Protein AF-A0A8H6IZZ9-F1 (afdb_monomer_lite)

InterPro domains:
  IPR001260 Coproporphyrinogen III oxidase, aerobic [PF01218] (2-75)
  IPR001260 Coproporphyrinogen III oxidase, aerobic [PR00073] (6-33)
  IPR001260 Coproporphyrinogen III oxidase, aerobic [PR00073] (35-61)
  IPR001260 Coproporphyrinogen III oxidase, aerobic [PTHR10755] (1-76)
  IPR036406 Oxygen-dependent coproporphyrinogen III oxidase superfamily [G3DSA:3.40.1500.10] (1-76)
  IPR036406 Oxygen-dependent coproporphyrinogen III oxidase superfamily [SSF102886] (1-76)

Foldseek 3Di:
DVVVLLVQAVLVVVVCCLVPPDPQLVVQVPDPPRDNCVSCVSRDPGHDDDDCDDQDDCPDPSNVVVVCVVPPDDDD

Sequence (76 aa):
DQEKEWQQVRRGRYVEFNLVYDRGTAFGLNVPGSRVESILISLPVTAQWRYMHDEPEAESREGKLLAVLRNPKEWV

Structure (mmCIF, N/CA/C/O backbone):
data_AF-A0A8H6IZZ9-F1
#
_entry.id   AF-A0A8H6IZZ9-F1
#
loop_
_atom_site.group_PDB
_atom_site.id
_atom_site.type_symbol
_atom_site.label_atom_id
_atom_site.label_alt_id
_atom_site.label_comp_id
_atom_site.label_asym_id
_atom_site.label_entity_id
_atom_site.label_seq_id
_atom_site.pdbx_PDB_ins_code
_atom_site.Cartn_x
_atom_site.Cartn_y
_atom_site.Cartn_z
_atom_site.occupancy
_atom_site.B_iso_or_equiv
_atom_site.auth_seq_id
_atom_site.auth_comp_id
_atom_site.auth_asym_id
_atom_site.auth_atom_id
_atom_site.pdbx_PDB_model_num
ATOM 1 N N . ASP A 1 1 ? -7.514 9.203 14.317 1.00 84.75 1 ASP A N 1
ATOM 2 C CA . ASP A 1 1 ? -6.081 8.934 14.056 1.00 84.75 1 ASP A CA 1
ATOM 3 C C . ASP A 1 1 ? -5.756 7.460 13.853 1.00 84.75 1 ASP A C 1
ATOM 5 O O . ASP A 1 1 ? -5.229 7.132 12.799 1.00 84.75 1 ASP A O 1
ATOM 9 N N . GLN A 1 2 ? -6.155 6.554 14.751 1.00 90.19 2 GLN A N 1
ATOM 10 C CA . GLN A 1 2 ? -5.872 5.110 14.618 1.00 90.19 2 GLN A CA 1
ATOM 11 C C . GLN A 1 2 ? -6.353 4.486 13.292 1.00 90.19 2 GLN A C 1
ATOM 13 O O . GLN A 1 2 ? -5.575 3.832 12.605 1.00 90.19 2 GLN A O 1
ATOM 18 N N . GLU A 1 3 ? -7.591 4.756 12.857 1.00 94.25 3 GLU A N 1
ATOM 19 C CA . GLU A 1 3 ? -8.087 4.259 11.559 1.00 94.25 3 GLU A CA 1
ATOM 20 C C . GLU A 1 3 ? -7.278 4.811 10.369 1.00 94.25 3 GLU A C 1
ATOM 22 O O . GLU A 1 3 ? -7.111 4.145 9.343 1.00 94.25 3 GLU A O 1
ATOM 27 N N . LYS A 1 4 ? -6.749 6.038 10.496 1.00 95.25 4 LYS A N 1
ATOM 28 C CA . LYS A 1 4 ? -5.911 6.653 9.465 1.00 95.25 4 LYS A CA 1
ATOM 29 C C . LYS A 1 4 ? -4.557 5.962 9.399 1.00 95.25 4 LYS A C 1
ATOM 31 O O . LYS A 1 4 ? -4.119 5.644 8.297 1.00 95.25 4 LYS A O 1
ATOM 36 N N . GLU A 1 5 ? -3.928 5.696 10.539 1.00 93.81 5 GLU A N 1
ATOM 37 C CA . GLU A 1 5 ? -2.690 4.912 10.610 1.00 93.81 5 GLU A CA 1
ATOM 38 C C . GLU A 1 5 ? -2.892 3.507 10.038 1.00 93.81 5 GLU A C 1
ATOM 40 O O . GLU A 1 5 ? -2.128 3.075 9.173 1.00 93.81 5 GLU A O 1
ATOM 45 N N . TRP A 1 6 ? -3.981 2.833 10.417 1.00 94.69 6 TRP A N 1
ATOM 46 C CA . TRP A 1 6 ? -4.335 1.528 9.864 1.00 94.69 6 TRP A CA 1
ATOM 47 C C . TRP A 1 6 ? -4.466 1.571 8.336 1.00 94.69 6 TRP A C 1
ATOM 49 O O . TRP A 1 6 ? -3.886 0.743 7.626 1.00 94.69 6 TRP A O 1
ATOM 59 N N . GLN A 1 7 ? -5.156 2.583 7.798 1.00 96.69 7 GLN A N 1
ATOM 60 C CA . GLN A 1 7 ? -5.241 2.806 6.354 1.00 96.69 7 GLN A CA 1
ATOM 61 C C . GLN A 1 7 ? -3.850 2.961 5.717 1.00 96.69 7 GLN A C 1
ATOM 63 O O . GLN A 1 7 ? -3.617 2.408 4.641 1.00 96.69 7 GLN A O 1
ATOM 68 N N . GLN A 1 8 ? -2.931 3.702 6.342 1.00 97.50 8 GLN A N 1
ATOM 69 C CA . GLN A 1 8 ? -1.574 3.899 5.817 1.00 97.50 8 GLN A CA 1
ATOM 70 C C . GLN A 1 8 ? -0.777 2.591 5.765 1.00 97.50 8 GLN A C 1
ATOM 72 O O . GLN A 1 8 ? -0.105 2.327 4.766 1.00 97.50 8 GLN A O 1
ATOM 77 N N . VAL A 1 9 ? -0.913 1.741 6.782 1.00 96.19 9 VAL A N 1
ATOM 78 C CA . VAL A 1 9 ? -0.288 0.410 6.823 1.00 96.19 9 VAL A CA 1
ATOM 79 C C . VAL A 1 9 ? -0.869 -0.505 5.744 1.00 96.19 9 VAL A C 1
ATOM 81 O O . VAL A 1 9 ? -0.133 -1.181 5.022 1.00 96.19 9 VAL A O 1
ATOM 84 N N . ARG A 1 10 ? -2.194 -0.491 5.554 1.00 96.88 10 ARG A N 1
ATOM 85 C CA . ARG A 1 10 ? -2.842 -1.253 4.475 1.00 96.88 10 ARG A CA 1
ATOM 86 C C . ARG A 1 10 ? -2.429 -0.773 3.084 1.00 96.88 10 ARG A C 1
ATOM 88 O O . ARG A 1 10 ? -2.252 -1.601 2.193 1.00 96.88 10 ARG A O 1
ATOM 95 N N . ARG A 1 11 ? -2.228 0.534 2.907 1.00 98.12 11 ARG A N 1
ATOM 96 C CA . ARG A 1 11 ? -1.661 1.114 1.681 1.00 98.12 11 ARG A CA 1
ATOM 97 C C . ARG A 1 11 ? -0.221 0.665 1.444 1.00 98.12 11 ARG A C 1
ATOM 99 O O . ARG A 1 11 ? 0.105 0.351 0.306 1.00 98.12 11 ARG A O 1
ATOM 106 N N . GLY A 1 12 ? 0.593 0.531 2.493 1.00 97.81 12 GLY A N 1
ATOM 107 C CA . GLY A 1 12 ? 1.931 -0.069 2.400 1.00 97.81 12 GLY A CA 1
ATOM 108 C C . GLY A 1 12 ? 1.896 -1.482 1.808 1.00 97.81 12 GLY A C 1
ATOM 109 O O . GLY A 1 12 ? 2.617 -1.772 0.858 1.00 97.81 12 GLY A O 1
ATOM 110 N N . ARG A 1 13 ? 0.959 -2.330 2.261 1.00 97.19 13 ARG A N 1
ATOM 111 C CA . ARG A 1 13 ? 0.750 -3.675 1.681 1.00 97.19 13 ARG A CA 1
ATOM 112 C C . ARG A 1 13 ? 0.312 -3.649 0.213 1.00 97.19 13 ARG A C 1
ATOM 114 O O . ARG A 1 13 ? 0.700 -4.523 -0.554 1.00 97.19 13 ARG A O 1
ATOM 121 N N . TYR A 1 14 ? -0.478 -2.656 -0.193 1.00 98.12 14 TYR A N 1
ATOM 122 C CA . TYR A 1 14 ? -0.862 -2.481 -1.598 1.00 98.12 14 TYR A CA 1
ATOM 123 C C . TYR A 1 14 ? 0.341 -2.096 -2.472 1.00 98.12 14 TYR A C 1
ATOM 125 O O . TYR A 1 14 ? 0.508 -2.635 -3.566 1.00 98.12 14 TYR A O 1
ATOM 133 N N . VAL A 1 15 ? 1.206 -1.209 -1.971 1.00 98.50 15 VAL A N 1
ATOM 134 C CA . VAL A 1 15 ? 2.461 -0.833 -2.639 1.00 98.50 15 VAL A CA 1
ATOM 135 C C . VAL 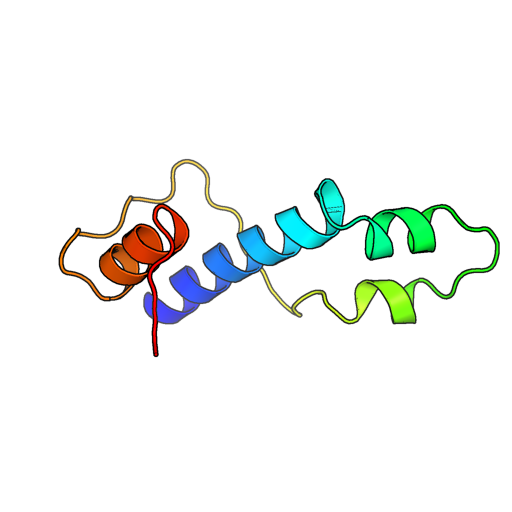A 1 15 ? 3.388 -2.042 -2.775 1.00 98.50 15 VAL A C 1
ATOM 137 O O . VAL A 1 15 ? 3.894 -2.284 -3.866 1.00 98.50 15 VAL A O 1
ATOM 140 N N . GLU A 1 16 ? 3.559 -2.838 -1.714 1.00 98.12 16 GLU A N 1
ATOM 141 C CA . GLU A 1 16 ? 4.344 -4.083 -1.758 1.00 98.12 16 GLU A CA 1
ATOM 142 C C . GLU A 1 16 ? 3.850 -5.024 -2.859 1.00 98.12 16 GLU A C 1
ATOM 144 O O . GLU A 1 16 ? 4.651 -5.529 -3.640 1.00 98.12 16 GLU A O 1
ATOM 149 N N . PHE A 1 17 ? 2.532 -5.219 -2.971 1.00 98.12 17 PHE A N 1
ATOM 150 C CA . PHE A 1 17 ? 1.970 -6.059 -4.024 1.00 98.12 17 PHE A CA 1
ATOM 151 C C . PHE A 1 17 ? 2.311 -5.547 -5.428 1.00 98.12 17 PHE A C 1
ATOM 153 O O . PHE A 1 17 ? 2.819 -6.312 -6.246 1.00 98.12 17 PHE A O 1
ATOM 160 N N . ASN A 1 18 ? 2.076 -4.259 -5.694 1.00 98.06 18 ASN A N 1
ATOM 161 C CA . ASN A 1 18 ? 2.307 -3.675 -7.018 1.00 98.06 18 ASN A CA 1
ATOM 162 C C . ASN A 1 18 ? 3.791 -3.694 -7.409 1.00 98.06 18 ASN A C 1
ATOM 164 O O . ASN A 1 18 ? 4.118 -3.965 -8.558 1.00 98.06 18 ASN A O 1
ATOM 168 N N . LEU A 1 19 ? 4.700 -3.425 -6.470 1.00 97.44 19 LEU A N 1
ATOM 169 C CA . LEU A 1 19 ? 6.128 -3.343 -6.783 1.00 97.44 19 LEU A CA 1
ATOM 170 C C . LEU A 1 19 ? 6.829 -4.706 -6.820 1.00 97.44 19 LEU A C 1
ATOM 172 O O . LEU A 1 19 ? 7.825 -4.842 -7.525 1.00 97.44 19 LEU A O 1
ATOM 176 N N . VAL A 1 20 ? 6.345 -5.701 -6.068 1.00 97.75 20 VAL A N 1
ATOM 177 C CA . VAL A 1 20 ? 7.028 -7.002 -5.929 1.00 97.75 20 VAL A CA 1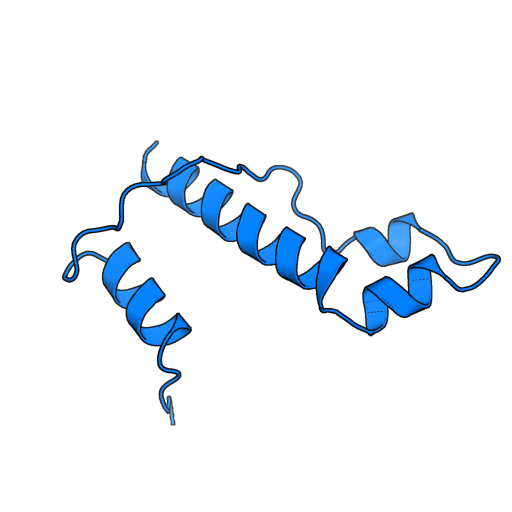
ATOM 178 C C . VAL A 1 20 ? 6.360 -8.107 -6.744 1.00 97.75 20 VAL A C 1
ATOM 180 O O . VAL A 1 20 ? 7.056 -8.938 -7.324 1.00 97.75 20 VAL A O 1
ATOM 183 N N . TYR A 1 21 ? 5.026 -8.145 -6.784 1.00 97.44 21 TYR A N 1
ATOM 184 C CA . TYR A 1 21 ? 4.282 -9.295 -7.311 1.00 97.44 21 TYR A CA 1
ATOM 185 C C . TYR A 1 21 ? 3.491 -8.994 -8.586 1.00 97.44 21 TYR A C 1
ATOM 187 O O . TYR A 1 21 ? 3.233 -9.914 -9.368 1.00 97.44 21 TYR A O 1
ATOM 195 N N . ASP A 1 22 ? 3.095 -7.741 -8.821 1.00 98.00 22 ASP A N 1
ATOM 196 C CA . ASP A 1 22 ? 2.318 -7.404 -10.009 1.00 98.00 22 ASP A CA 1
ATOM 197 C C . ASP A 1 22 ? 3.167 -7.476 -11.286 1.00 98.00 22 ASP A C 1
ATOM 199 O O . ASP A 1 22 ? 4.059 -6.664 -11.547 1.00 98.00 22 ASP A O 1
ATOM 203 N N . ARG A 1 23 ? 2.835 -8.458 -12.129 1.00 97.06 23 ARG A N 1
ATOM 204 C CA . ARG A 1 23 ? 3.509 -8.685 -13.411 1.00 97.06 23 ARG A CA 1
ATOM 205 C C . ARG A 1 23 ? 3.334 -7.511 -14.372 1.00 97.06 23 ARG A C 1
ATOM 207 O O . ARG A 1 23 ? 4.238 -7.270 -15.167 1.00 97.06 23 ARG A O 1
ATOM 214 N N . GLY A 1 24 ? 2.204 -6.801 -14.318 1.00 96.19 24 GLY A N 1
ATOM 215 C CA . GLY A 1 24 ? 1.935 -5.658 -15.195 1.00 96.19 24 GLY A CA 1
ATOM 216 C C . GLY A 1 24 ? 2.860 -4.483 -14.894 1.00 96.19 24 GLY A C 1
ATOM 217 O O . GLY A 1 24 ? 3.524 -3.968 -15.796 1.00 96.19 24 GLY A O 1
ATOM 218 N N . THR A 1 25 ? 2.969 -4.125 -13.615 1.00 97.00 25 THR A N 1
ATOM 219 C CA . THR A 1 25 ? 3.904 -3.108 -13.123 1.00 97.00 25 THR A CA 1
ATOM 220 C C . THR A 1 25 ? 5.347 -3.491 -13.440 1.00 97.00 25 THR A C 1
ATOM 222 O O . THR A 1 25 ? 6.071 -2.697 -14.042 1.00 97.00 25 THR A O 1
ATOM 225 N N . ALA A 1 26 ? 5.755 -4.725 -13.123 1.00 96.38 26 ALA A N 1
ATOM 226 C CA . ALA A 1 26 ? 7.105 -5.201 -13.414 1.00 96.38 26 ALA A CA 1
ATOM 227 C C . ALA A 1 26 ? 7.427 -5.140 -14.916 1.00 96.38 26 ALA A C 1
ATOM 229 O O . ALA A 1 26 ? 8.485 -4.649 -15.303 1.00 96.38 26 ALA A O 1
ATOM 230 N N . PHE A 1 27 ? 6.517 -5.596 -15.778 1.00 96.62 27 PHE A N 1
ATOM 231 C CA . PHE A 1 27 ? 6.700 -5.520 -17.225 1.00 96.62 27 PHE A CA 1
ATOM 232 C C . PHE A 1 27 ? 6.827 -4.071 -17.706 1.00 96.62 27 PHE A C 1
ATOM 234 O O . PHE A 1 27 ? 7.797 -3.742 -18.385 1.00 96.62 27 PHE A O 1
ATOM 241 N N . GLY A 1 28 ? 5.901 -3.192 -17.310 1.00 95.94 28 GLY A N 1
ATOM 242 C CA . GLY A 1 28 ? 5.914 -1.787 -17.718 1.00 95.94 28 GLY A CA 1
ATOM 243 C C . GLY A 1 28 ? 7.208 -1.065 -17.336 1.00 95.94 28 GLY A C 1
ATOM 244 O O . GLY A 1 28 ? 7.738 -0.297 -18.132 1.00 95.94 28 GLY A O 1
ATOM 245 N N . LEU A 1 29 ? 7.755 -1.341 -16.149 1.00 96.06 29 LEU A N 1
ATOM 246 C CA . LEU A 1 29 ? 9.014 -0.736 -15.697 1.00 96.06 29 LEU A CA 1
ATOM 247 C C . LEU A 1 29 ? 10.248 -1.259 -16.450 1.00 96.06 29 LEU A C 1
ATOM 249 O O . LEU A 1 29 ? 11.245 -0.547 -16.536 1.00 96.06 29 LEU A O 1
ATOM 253 N N . ASN A 1 30 ? 10.194 -2.475 -16.999 1.00 96.06 30 ASN A N 1
ATOM 254 C CA . ASN A 1 30 ? 11.314 -3.087 -17.719 1.00 96.06 30 ASN A CA 1
ATOM 255 C C . ASN A 1 30 ? 11.289 -2.829 -19.238 1.00 96.06 30 ASN A C 1
ATOM 257 O O . ASN A 1 30 ? 12.292 -3.074 -19.909 1.00 96.06 30 ASN A O 1
ATOM 261 N N . VAL A 1 31 ? 10.177 -2.342 -19.803 1.00 96.81 31 VAL A N 1
ATOM 262 C CA . VAL A 1 31 ? 10.069 -2.031 -21.239 1.00 96.81 31 VAL A CA 1
ATOM 263 C C . VAL A 1 31 ? 10.649 -0.639 -21.538 1.00 96.81 31 VAL A C 1
ATOM 265 O O . VAL A 1 31 ? 10.135 0.356 -21.014 1.00 96.81 31 VAL A O 1
ATOM 268 N N . PRO A 1 32 ? 11.665 -0.521 -22.419 1.00 94.12 32 PRO A N 1
ATOM 269 C CA . PRO A 1 32 ? 12.229 0.769 -22.812 1.00 94.12 32 PRO A CA 1
ATOM 270 C C . PRO A 1 32 ? 11.185 1.703 -23.435 1.00 94.12 32 PRO A C 1
ATOM 272 O O . PRO A 1 32 ? 10.372 1.284 -24.254 1.00 94.12 32 PRO A O 1
ATOM 275 N N . GLY A 1 33 ? 11.230 2.987 -23.074 1.00 94.12 33 GLY A N 1
ATOM 276 C CA . GLY A 1 33 ? 10.303 4.002 -23.592 1.00 94.12 33 GLY A CA 1
ATOM 277 C C . GLY A 1 33 ? 8.925 4.017 -22.923 1.00 94.12 33 GLY A C 1
ATOM 278 O O . GLY A 1 33 ? 8.074 4.819 -23.308 1.00 94.12 33 GLY A O 1
ATOM 279 N N . SER A 1 34 ? 8.694 3.175 -21.913 1.00 95.44 34 SER A N 1
ATOM 280 C CA . SER A 1 34 ? 7.446 3.190 -21.150 1.00 95.44 34 SER A CA 1
ATOM 281 C C . SER A 1 34 ? 7.280 4.468 -20.332 1.00 95.44 34 SER A C 1
ATOM 283 O O . SER A 1 34 ? 8.230 4.987 -19.744 1.00 95.44 34 SER A O 1
ATOM 285 N N . ARG A 1 35 ? 6.036 4.953 -20.245 1.00 96.62 35 ARG A N 1
ATOM 286 C CA . ARG A 1 35 ? 5.687 6.118 -19.428 1.00 96.62 35 ARG A CA 1
ATOM 287 C C . ARG A 1 35 ? 5.505 5.715 -17.967 1.00 96.62 35 ARG A C 1
ATOM 289 O O . ARG A 1 35 ? 4.453 5.204 -17.582 1.00 96.62 35 ARG A O 1
ATOM 296 N N . VAL A 1 36 ? 6.525 5.974 -17.157 1.00 95.75 36 VAL A N 1
ATOM 297 C CA . VAL A 1 36 ? 6.579 5.569 -15.744 1.00 95.75 36 VAL A CA 1
ATOM 298 C C . VAL A 1 36 ? 5.411 6.137 -14.932 1.00 95.75 36 VAL A C 1
ATOM 300 O O . VAL A 1 36 ? 4.826 5.416 -14.128 1.00 95.75 36 VAL A O 1
ATOM 303 N N . GLU A 1 37 ? 4.986 7.376 -15.176 1.00 95.94 37 GLU A N 1
ATOM 304 C CA . GLU A 1 37 ? 3.872 7.999 -14.445 1.00 95.94 37 GLU A CA 1
ATOM 305 C C . GLU A 1 37 ? 2.534 7.304 -14.712 1.00 95.94 37 GLU A C 1
ATOM 307 O O . GLU A 1 37 ? 1.669 7.264 -13.841 1.00 95.94 37 GLU A O 1
ATOM 312 N N . SER A 1 38 ? 2.364 6.732 -15.908 1.00 96.44 38 SER A N 1
ATOM 313 C CA . SER A 1 38 ? 1.185 5.930 -16.238 1.00 96.44 38 SER A CA 1
ATOM 314 C C . SER A 1 38 ? 1.207 4.568 -15.545 1.00 96.44 38 SER A C 1
ATOM 316 O O . SER A 1 38 ? 0.144 4.045 -15.231 1.00 96.44 38 SER A O 1
ATOM 318 N N . ILE A 1 39 ? 2.391 4.006 -15.286 1.00 96.19 39 ILE A N 1
ATOM 319 C CA . ILE A 1 39 ? 2.547 2.725 -14.583 1.00 96.19 39 ILE A CA 1
ATOM 320 C C . ILE A 1 39 ? 2.311 2.911 -13.081 1.00 96.19 39 ILE A C 1
ATOM 322 O O . ILE A 1 39 ? 1.562 2.158 -12.468 1.00 96.19 39 ILE A O 1
ATOM 326 N N . LEU A 1 40 ? 2.909 3.947 -12.489 1.00 96.94 40 LEU A N 1
ATOM 327 C CA . LEU A 1 40 ? 2.879 4.180 -11.041 1.00 96.94 40 LEU A CA 1
ATOM 328 C C . LEU A 1 40 ? 1.617 4.903 -10.548 1.00 96.94 40 LEU A C 1
ATOM 330 O O . LEU A 1 40 ? 1.513 5.204 -9.360 1.00 96.94 40 LEU A O 1
ATOM 334 N N . ILE A 1 41 ? 0.636 5.153 -11.420 1.00 96.94 41 ILE A N 1
ATOM 335 C CA . ILE A 1 41 ? -0.628 5.812 -11.053 1.00 96.94 41 ILE A CA 1
ATOM 336 C C . ILE A 1 41 ? -1.425 5.030 -9.996 1.00 96.94 41 ILE A C 1
ATOM 338 O O . ILE A 1 41 ? -2.252 5.605 -9.291 1.00 96.94 41 ILE A O 1
ATOM 342 N N . SER A 1 42 ? -1.180 3.720 -9.874 1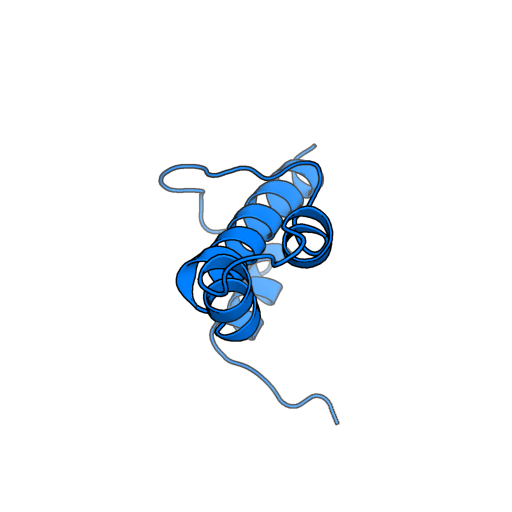.00 94.50 42 SER A N 1
ATOM 343 C CA . SER A 1 42 ? -1.811 2.867 -8.864 1.00 94.50 42 SER A CA 1
ATOM 344 C C . SER A 1 42 ? -1.304 3.144 -7.444 1.00 94.50 42 SER A C 1
ATOM 346 O O . SER A 1 42 ? -1.961 2.744 -6.478 1.00 94.50 42 SER A O 1
ATOM 348 N N . LEU A 1 43 ? -0.158 3.817 -7.285 1.00 97.81 43 LEU A N 1
ATOM 349 C CA . LEU A 1 43 ? 0.433 4.057 -5.976 1.00 97.81 43 LEU A CA 1
ATOM 350 C C . LEU A 1 43 ? -0.341 5.139 -5.200 1.00 97.81 43 LEU A C 1
ATOM 352 O O . LEU A 1 43 ? -0.725 6.172 -5.752 1.00 97.81 43 LEU A O 1
ATOM 356 N N . PRO A 1 44 ? -0.564 4.942 -3.891 1.00 97.94 44 PRO A N 1
ATOM 357 C CA . PRO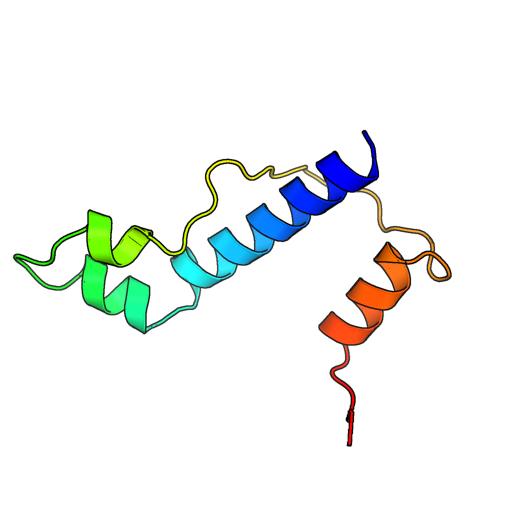 A 1 44 ? -1.207 5.941 -3.057 1.00 97.94 44 PRO A CA 1
ATOM 358 C C . PRO A 1 44 ? -0.274 7.131 -2.792 1.00 97.94 44 PRO A C 1
ATOM 360 O O . PRO A 1 44 ? 0.936 6.972 -2.674 1.00 97.94 44 PRO A O 1
ATOM 363 N N . VAL A 1 45 ? -0.861 8.312 -2.569 1.00 97.75 45 VAL A N 1
ATOM 364 C CA . VAL A 1 45 ? -0.124 9.542 -2.199 1.00 97.75 45 VAL A CA 1
ATOM 365 C C . VAL A 1 45 ? 0.712 9.365 -0.927 1.00 97.75 45 VAL A C 1
ATOM 367 O O . VAL A 1 45 ? 1.806 9.905 -0.814 1.00 97.75 45 VAL A O 1
ATOM 370 N N . THR A 1 46 ? 0.187 8.615 0.045 1.00 98.12 46 THR A N 1
ATOM 371 C CA . THR A 1 46 ? 0.877 8.287 1.295 1.00 98.12 46 THR A CA 1
ATOM 372 C C . THR A 1 46 ? 0.652 6.826 1.658 1.00 98.12 46 THR A C 1
ATOM 374 O O . THR A 1 46 ? -0.453 6.297 1.467 1.00 98.12 46 THR A O 1
ATOM 377 N N . ALA A 1 47 ? 1.703 6.195 2.179 1.00 97.94 47 ALA A N 1
ATOM 378 C CA . ALA A 1 47 ? 1.713 4.854 2.748 1.00 97.94 47 ALA A CA 1
ATOM 379 C C . ALA A 1 47 ? 2.713 4.804 3.913 1.00 97.94 47 ALA A C 1
ATOM 381 O O . ALA A 1 47 ? 3.637 5.617 3.976 1.00 97.94 47 ALA A O 1
ATOM 382 N N . GLN A 1 48 ? 2.538 3.847 4.825 1.00 96.25 48 GLN A N 1
ATOM 383 C CA . GLN A 1 48 ? 3.416 3.677 5.980 1.00 96.25 48 GLN A CA 1
ATOM 384 C C . GLN A 1 48 ? 3.816 2.213 6.149 1.00 96.25 48 GLN A C 1
ATOM 386 O O . GLN A 1 48 ? 2.998 1.309 5.986 1.00 96.25 48 GLN A O 1
ATOM 391 N N . TRP A 1 49 ? 5.066 2.001 6.553 1.00 96.44 49 TRP A N 1
ATOM 392 C CA . TRP A 1 49 ? 5.584 0.714 7.000 1.00 96.44 49 TRP A CA 1
ATOM 393 C C . TRP A 1 49 ? 5.978 0.836 8.465 1.00 96.44 49 TRP A C 1
ATOM 395 O O . TRP A 1 49 ? 6.753 1.716 8.835 1.00 96.44 49 TRP A O 1
ATOM 405 N N . ARG A 1 50 ? 5.423 -0.036 9.308 1.00 91.75 50 ARG A N 1
ATOM 406 C CA . ARG A 1 50 ? 5.775 -0.126 10.727 1.00 91.75 50 ARG A CA 1
ATOM 407 C C . ARG A 1 50 ? 6.353 -1.505 10.991 1.00 91.75 50 ARG A C 1
ATOM 409 O O . ARG A 1 50 ? 5.730 -2.516 10.663 1.00 91.75 50 ARG A O 1
ATOM 416 N N . TYR A 1 51 ? 7.556 -1.527 11.551 1.00 88.94 51 TYR A N 1
ATOM 417 C CA . TYR A 1 51 ? 8.155 -2.756 12.048 1.00 88.94 51 TYR A CA 1
ATOM 418 C C . TYR A 1 51 ? 7.291 -3.307 13.182 1.00 88.94 51 TYR A C 1
ATOM 420 O O . TYR A 1 51 ? 6.891 -2.535 14.050 1.00 88.94 51 TYR A O 1
ATOM 428 N N . MET A 1 52 ? 6.988 -4.609 13.139 1.00 80.81 52 MET A N 1
ATOM 429 C CA . MET A 1 52 ? 6.135 -5.288 14.126 1.00 80.81 52 MET A CA 1
ATOM 430 C C . MET A 1 52 ? 4.864 -4.495 14.468 1.00 80.81 52 MET A C 1
ATOM 432 O O . MET A 1 52 ? 4.564 -4.274 15.632 1.00 80.81 52 MET A O 1
ATOM 436 N N . 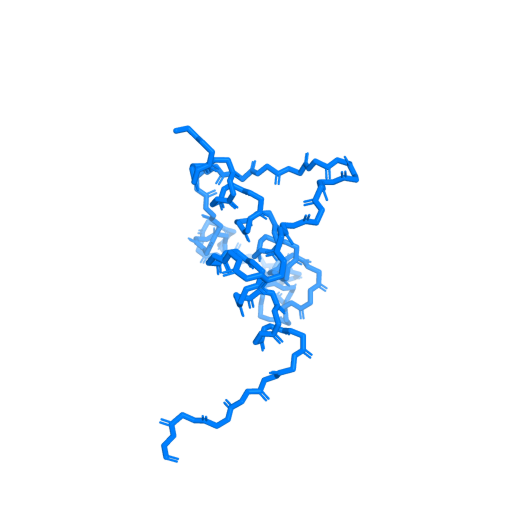HIS A 1 53 ? 4.132 -4.023 13.451 1.00 80.38 53 HIS A N 1
ATOM 437 C CA . HIS A 1 53 ? 2.820 -3.424 13.688 1.00 80.38 53 HIS A CA 1
ATOM 438 C C . HIS A 1 53 ? 1.952 -4.397 14.489 1.00 80.38 53 HIS A C 1
ATOM 440 O O . HIS A 1 53 ? 1.764 -5.530 14.037 1.00 80.38 53 HIS A O 1
ATOM 446 N N . ASP A 1 54 ? 1.422 -3.937 15.624 1.00 78.44 54 ASP A N 1
ATOM 447 C CA . ASP A 1 54 ? 0.606 -4.751 16.522 1.00 78.44 54 ASP A CA 1
ATOM 448 C C . ASP A 1 54 ? -0.510 -5.456 15.744 1.00 78.44 54 ASP A C 1
ATOM 450 O O . ASP A 1 54 ? -1.168 -4.858 14.878 1.00 78.44 54 ASP A O 1
ATOM 454 N N . GLU A 1 55 ? -0.701 -6.750 16.004 1.00 83.69 55 GLU A N 1
ATOM 455 C CA . GLU A 1 55 ? -1.847 -7.442 15.430 1.00 83.69 55 GLU A CA 1
ATOM 456 C C . GLU A 1 55 ? -3.124 -6.881 16.067 1.00 83.69 55 GLU A C 1
ATOM 458 O O . GLU A 1 55 ? -3.221 -6.822 17.294 1.00 83.69 55 GLU A O 1
ATOM 463 N N . PRO A 1 56 ? -4.102 -6.446 15.256 1.00 90.88 56 PRO A N 1
ATOM 464 C CA . PRO A 1 56 ? -5.356 -5.947 15.790 1.00 90.88 56 PRO A CA 1
ATOM 465 C C . PRO A 1 56 ? -6.101 -7.064 16.525 1.00 90.88 56 PRO A C 1
ATOM 467 O O . PRO A 1 56 ? -6.014 -8.236 16.154 1.00 90.88 56 PRO A O 1
ATOM 470 N N . GLU A 1 57 ? -6.893 -6.688 17.528 1.00 92.75 57 GLU A N 1
ATOM 471 C CA . GLU A 1 57 ? -7.745 -7.629 18.257 1.00 92.75 57 GLU A CA 1
ATOM 472 C C . GLU A 1 57 ? -8.648 -8.412 17.292 1.00 92.75 57 GLU A C 1
ATOM 474 O O . GLU A 1 57 ? -9.219 -7.834 16.365 1.00 92.75 57 GLU A O 1
ATOM 479 N N . ALA A 1 58 ? -8.815 -9.719 17.507 1.00 91.25 58 ALA A N 1
ATOM 480 C CA . ALA A 1 58 ? -9.515 -10.598 16.563 1.00 91.25 58 ALA A CA 1
ATOM 481 C C . ALA A 1 58 ? -10.946 -10.128 16.228 1.00 91.25 58 ALA A C 1
ATOM 483 O O . ALA A 1 58 ? -11.364 -10.177 15.070 1.00 91.25 58 ALA A O 1
ATOM 484 N N . GLU A 1 59 ? -11.668 -9.606 17.223 1.00 94.06 59 GLU A N 1
ATOM 485 C CA . GLU A 1 59 ? -13.055 -9.150 17.077 1.00 94.06 59 GLU A CA 1
ATOM 486 C C . GLU A 1 59 ? -13.202 -7.720 16.535 1.00 94.06 59 GLU A C 1
ATOM 488 O O . GLU A 1 59 ? -14.315 -7.299 16.179 1.00 94.06 59 GLU A O 1
ATOM 493 N N . SER A 1 60 ? -12.093 -6.983 16.421 1.00 95.69 60 SER A N 1
ATOM 494 C CA . SER A 1 60 ? -12.065 -5.644 15.828 1.00 95.69 60 SER A CA 1
ATOM 495 C C . SER A 1 60 ? -12.380 -5.678 14.327 1.00 95.69 60 SER A C 1
ATOM 497 O O . SER A 1 60 ? -12.368 -6.726 13.670 1.00 95.69 60 SER A O 1
ATOM 499 N N . ARG A 1 61 ? -12.660 -4.509 13.741 1.00 95.62 61 ARG A N 1
ATOM 500 C CA . ARG A 1 61 ? -12.909 -4.389 12.293 1.00 95.62 61 ARG A CA 1
ATOM 501 C C . ARG A 1 61 ? -11.655 -4.753 11.494 1.00 95.62 61 ARG A C 1
ATOM 503 O O . ARG A 1 61 ? -11.743 -5.404 10.454 1.00 95.62 61 ARG A O 1
ATOM 510 N N . GLU A 1 62 ? -10.497 -4.364 12.003 1.00 95.75 62 GLU A N 1
ATOM 511 C CA . GLU A 1 62 ? -9.169 -4.613 11.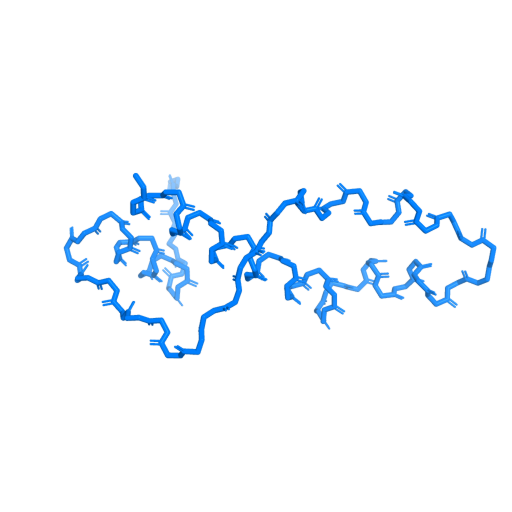462 1.00 95.75 62 GLU A CA 1
ATOM 512 C C . GLU A 1 62 ? -8.820 -6.105 11.513 1.00 95.75 62 GLU A C 1
ATOM 514 O O . GLU A 1 62 ? -8.386 -6.666 10.504 1.00 95.75 62 GLU A O 1
ATOM 519 N N . GLY A 1 63 ? -9.087 -6.766 12.645 1.00 95.88 63 GLY A N 1
ATOM 520 C CA . GLY A 1 63 ? -8.915 -8.212 12.821 1.00 95.88 63 GLY A CA 1
ATOM 521 C C . GLY A 1 63 ? -9.776 -9.019 11.850 1.00 95.88 63 GLY A C 1
ATOM 522 O O . GLY A 1 63 ? -9.268 -9.884 11.132 1.00 95.88 63 GLY A O 1
ATOM 523 N N . LYS A 1 64 ? -11.058 -8.658 11.721 1.00 95.94 64 LYS A N 1
ATOM 524 C CA . LYS A 1 64 ? -11.988 -9.274 10.757 1.00 95.94 64 LYS A CA 1
ATOM 525 C C . LYS A 1 64 ? -11.526 -9.107 9.310 1.00 95.94 64 LYS A C 1
ATOM 527 O O . LYS A 1 64 ? -11.610 -10.056 8.529 1.00 95.94 64 LYS A O 1
ATOM 532 N N . LEU A 1 65 ? -10.997 -7.935 8.946 1.00 95.44 65 LEU A N 1
ATOM 533 C CA . LEU A 1 65 ? -10.408 -7.715 7.623 1.00 95.44 65 LEU A CA 1
ATOM 534 C C . LEU A 1 65 ? -9.204 -8.636 7.393 1.00 95.44 65 LEU A C 1
ATOM 536 O O . LEU A 1 65 ? -9.119 -9.277 6.346 1.00 95.44 65 LEU A O 1
ATOM 540 N N . LEU A 1 66 ? -8.280 -8.726 8.354 1.00 95.25 66 LEU A N 1
ATOM 541 C CA . LEU A 1 66 ? -7.118 -9.607 8.229 1.00 95.25 66 LEU A CA 1
ATOM 542 C C . LEU A 1 66 ? -7.518 -11.079 8.101 1.00 95.25 66 LEU A C 1
ATOM 544 O O . LEU A 1 66 ? -6.908 -11.792 7.307 1.00 95.25 66 LEU A O 1
ATOM 548 N N . ALA A 1 67 ? -8.544 -11.526 8.826 1.00 95.88 67 ALA A N 1
ATOM 549 C CA . ALA A 1 67 ? -9.049 -12.891 8.726 1.00 95.88 67 ALA A CA 1
ATOM 550 C C . ALA A 1 67 ? -9.517 -13.224 7.299 1.00 95.88 67 ALA A C 1
ATOM 552 O O . ALA A 1 67 ? -9.118 -14.255 6.760 1.00 95.88 67 ALA A O 1
ATOM 553 N N . VAL A 1 68 ? -10.273 -12.321 6.661 1.00 96.62 68 VAL A N 1
ATOM 554 C CA . VAL A 1 68 ? -10.730 -12.476 5.265 1.00 96.62 68 VAL A CA 1
ATOM 555 C C . VAL A 1 68 ? -9.567 -12.423 4.272 1.00 96.62 68 VAL A C 1
ATOM 557 O O . VAL A 1 68 ? -9.559 -13.154 3.289 1.00 96.62 68 VAL A O 1
ATOM 560 N N . LEU A 1 69 ? -8.569 -11.571 4.511 1.00 95.06 69 LEU A N 1
ATOM 561 C CA . LEU A 1 69 ? -7.397 -11.481 3.634 1.00 95.06 69 LEU A CA 1
ATOM 562 C C . LEU A 1 69 ? -6.492 -12.717 3.726 1.00 95.06 69 LEU A C 1
ATOM 564 O O . LEU A 1 69 ? -5.833 -13.055 2.748 1.00 95.06 69 LEU A O 1
ATOM 568 N N . ARG A 1 70 ? -6.444 -13.373 4.891 1.00 95.00 70 ARG A N 1
ATOM 569 C CA . ARG A 1 70 ? -5.715 -14.635 5.099 1.00 95.00 70 ARG A CA 1
ATOM 570 C C . ARG A 1 70 ? -6.485 -15.829 4.539 1.00 95.00 70 ARG A C 1
ATOM 572 O O . ARG A 1 70 ? -5.879 -16.707 3.940 1.00 95.00 70 ARG A O 1
ATOM 579 N N . ASN A 1 71 ? -7.801 -15.843 4.734 1.00 97.06 71 ASN A N 1
ATOM 580 C CA . ASN A 1 71 ? -8.697 -16.904 4.291 1.00 97.06 71 ASN A CA 1
ATOM 581 C C . ASN A 1 71 ? -9.838 -16.277 3.478 1.00 97.06 71 ASN A C 1
ATOM 583 O O . ASN A 1 71 ? -10.853 -15.876 4.061 1.00 97.06 71 ASN A O 1
ATOM 587 N N . PRO A 1 72 ? -9.666 -16.148 2.149 1.00 97.25 72 PRO A N 1
ATOM 588 C CA . PRO A 1 72 ? -10.709 -15.639 1.271 1.00 97.25 72 PRO A CA 1
ATOM 589 C C . PRO A 1 72 ? -12.011 -16.419 1.456 1.00 97.25 72 PRO A C 1
ATOM 591 O O . PRO A 1 72 ? -11.996 -17.634 1.651 1.00 97.25 72 PRO A O 1
ATOM 594 N N . LYS A 1 73 ? -13.138 -15.712 1.395 1.00 94.75 73 LYS A N 1
ATOM 595 C CA . LYS A 1 73 ? -14.471 -16.296 1.551 1.00 94.75 73 LYS A CA 1
ATOM 596 C C . LYS A 1 73 ? -15.349 -15.988 0.347 1.00 94.75 73 LYS A C 1
ATOM 598 O O . LYS A 1 73 ? -15.144 -14.973 -0.320 1.00 94.75 73 LYS A O 1
ATOM 603 N N . GLU A 1 74 ? -16.351 -16.833 0.143 1.00 96.69 74 GLU A N 1
ATOM 604 C CA . GLU A 1 74 ? -17.421 -16.602 -0.823 1.00 96.69 74 GLU A CA 1
ATOM 605 C C . GLU A 1 74 ? -18.368 -15.496 -0.343 1.00 96.69 74 GLU A C 1
ATOM 607 O O . GLU A 1 74 ? -18.612 -15.333 0.859 1.00 96.69 74 GLU A O 1
ATOM 612 N N . TRP A 1 75 ? -18.876 -14.717 -1.297 1.00 94.25 75 TRP A N 1
ATOM 613 C CA . TRP A 1 75 ? -19.727 -13.550 -1.040 1.00 94.25 75 TRP A CA 1
ATOM 614 C C . TRP A 1 75 ? -21.104 -13.622 -1.708 1.00 94.25 75 TRP A C 1
ATOM 616 O O . TRP A 1 75 ? -21.930 -12.750 -1.437 1.00 94.25 75 TRP A O 1
ATOM 626 N N . VAL A 1 76 ? -21.335 -14.614 -2.573 1.00 93.00 76 VAL A N 1
ATOM 627 C CA . VAL A 1 76 ? -22.562 -14.795 -3.367 1.00 93.00 76 VAL A CA 1
ATOM 628 C C . VAL A 1 76 ? -23.305 -16.036 -2.899 1.00 93.00 76 VAL A C 1
ATOM 630 O O . VAL A 1 76 ? -22.621 -17.034 -2.582 1.00 93.00 76 VAL A O 1
#

Secondary structure (DSSP, 8-state):
-HHHHHHHHHHHHHHHIIIII-HHHHHHHHSTT--HHHHGGGS-S-----TTPPPPPTTSHHHHHHHHHHS-----

Radius of gyration: 15.53 Å; chains: 1; bounding box: 35×26×42 Å

Organism: NCBI:txid2175873

pLDDT: mean 94.95, std 4.06, range [78.44, 98.5]